Protein AF-M1XST7-F1 (afdb_monomer)

InterPro domains:
  IPR025517 Flavinylation-associated cytochrome domain [PF14358] (13-76)

Solvent-accessible surface area (backbone atoms only — not comparable to full-atom values): 5012 Å² total; per-residue (Å²): 135,61,70,66,58,56,52,52,50,50,51,51,53,49,50,51,52,37,52,55,23,46,52,46,27,52,54,27,44,48,41,46,63,69,74,44,33,87,91,54,70,88,87,57,61,59,97,88,39,48,54,64,64,43,49,50,50,24,52,54,25,42,52,53,28,54,57,43,48,56,54,50,51,64,75,40,45,69,58,64,71,45,43,68,70,59,76,78,104

Mean predicted aligned error: 5.92 Å

Radius of gyration: 18.81 Å; Cα contacts (8 Å, |Δi|>4): 56; chains: 1; bounding box: 38×28×58 Å

Organism: Natronomonas moolapensis (strain DSM 18674 / CECT 7526 / JCM 14361 / 8.8.11) (NCBI:txid268739)

Foldseek 3Di:
DCVVVVLVVVLVVLVVLLVVLVVQLVVLCCCDPPVNDPPDDPPDDDPNHHNVVSVVSNVVSVVSNVVSVVVNCVSCVVVVVCVVVVVVD

Secondary structure (DSSP, 8-state):
--HHHHHHHHHHHHHHHHHHHHHHHHHHHHIIIIIS-TT--TT-EETTEEHHHHHHHHHHHHHHHHHHHHHHHHHTHHHHHHHHHHHT-

Structure (mmCIF, N/CA/C/O backbone):
data_AF-M1XST7-F1
#
_entry.id   AF-M1XST7-F1
#
loop_
_atom_site.group_PDB
_atom_site.id
_atom_site.type_symbol
_atom_site.label_atom_id
_atom_site.label_alt_id
_atom_site.label_comp_id
_atom_site.label_asym_id
_atom_site.label_entity_id
_atom_site.label_seq_id
_atom_site.pdbx_PDB_ins_code
_atom_site.Cartn_x
_atom_site.Cartn_y
_atom_site.Cartn_z
_atom_site.occupancy
_atom_site.B_iso_or_equiv
_atom_site.auth_seq_id
_atom_site.auth_comp_id
_atom_site.auth_asym_id
_atom_site.auth_atom_id
_atom_site.pdbx_PDB_model_num
ATOM 1 N N . MET A 1 1 ? -6.375 -9.168 34.142 1.00 48.06 1 MET A N 1
ATOM 2 C CA . MET A 1 1 ? -5.687 -7.910 33.763 1.00 48.06 1 MET A CA 1
ATOM 3 C C . MET A 1 1 ? -4.801 -8.031 32.504 1.00 48.06 1 MET A C 1
ATOM 5 O O . MET A 1 1 ? -4.134 -7.055 32.200 1.00 48.06 1 MET A O 1
ATOM 9 N N . SER A 1 2 ? -4.807 -9.128 31.714 1.00 57.41 2 SER A N 1
ATOM 10 C CA . SER A 1 2 ? -3.962 -9.217 30.491 1.00 57.41 2 SER A CA 1
ATOM 11 C C . SER A 1 2 ? -4.598 -8.638 29.213 1.00 57.41 2 SER A C 1
ATOM 13 O O . SER A 1 2 ? -3.880 -8.182 28.330 1.00 57.41 2 SER A O 1
ATOM 15 N N . GLY A 1 3 ? -5.934 -8.557 29.132 1.00 61.50 3 GLY A N 1
ATOM 16 C CA . GLY A 1 3 ? -6.630 -8.226 27.878 1.00 61.50 3 GLY A CA 1
ATOM 17 C C . GLY A 1 3 ? -6.336 -6.844 27.269 1.00 61.50 3 GLY A C 1
ATOM 18 O O . GLY A 1 3 ? -6.423 -6.687 26.053 1.00 61.50 3 GLY A O 1
ATOM 19 N N . SER A 1 4 ? -5.955 -5.836 28.064 1.00 61.78 4 SER A N 1
ATOM 20 C CA . SER A 1 4 ? -5.622 -4.493 27.550 1.00 61.78 4 SER A CA 1
ATOM 21 C C . SER A 1 4 ? -4.206 -4.405 26.966 1.00 61.78 4 SER A C 1
ATOM 23 O O . SER A 1 4 ? -3.979 -3.669 25.999 1.00 61.78 4 SER A O 1
ATOM 25 N N . IL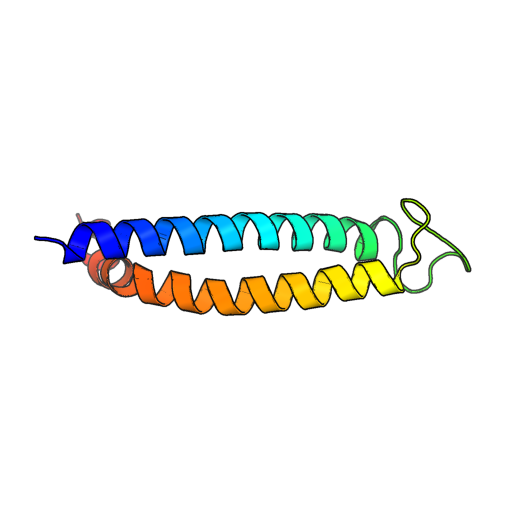E A 1 5 ? -3.262 -5.180 27.510 1.00 63.59 5 ILE A N 1
ATOM 26 C CA . ILE A 1 5 ? -1.879 -5.249 27.021 1.00 63.59 5 ILE A CA 1
ATOM 27 C C . ILE A 1 5 ? -1.855 -5.982 25.675 1.00 63.59 5 ILE A C 1
ATOM 29 O O . ILE A 1 5 ? -1.229 -5.503 24.729 1.00 63.59 5 ILE A O 1
ATOM 33 N N . ASP A 1 6 ? -2.611 -7.074 25.547 1.00 80.44 6 ASP A N 1
ATOM 34 C CA . ASP A 1 6 ? -2.681 -7.869 24.315 1.00 80.44 6 ASP A CA 1
ATOM 35 C C . ASP A 1 6 ? -3.286 -7.072 23.143 1.00 80.44 6 ASP A C 1
ATOM 37 O O . ASP A 1 6 ? -2.741 -7.075 22.035 1.00 80.44 6 ASP A O 1
ATOM 41 N N . ARG A 1 7 ? -4.346 -6.288 23.396 1.00 83.06 7 ARG A N 1
ATOM 42 C CA . ARG A 1 7 ? -4.957 -5.396 22.390 1.00 83.06 7 ARG A CA 1
ATOM 43 C C . ARG A 1 7 ? -3.994 -4.302 21.927 1.00 83.06 7 ARG A C 1
ATOM 45 O O . ARG A 1 7 ? -3.886 -4.043 20.732 1.00 83.06 7 ARG A O 1
ATOM 52 N N . SER A 1 8 ? -3.271 -3.686 22.861 1.00 85.06 8 SER A N 1
ATOM 53 C CA . SER A 1 8 ? -2.309 -2.617 22.555 1.00 85.06 8 SER A CA 1
ATOM 54 C C . SER A 1 8 ? -1.145 -3.125 21.699 1.00 85.06 8 SER A C 1
ATOM 56 O O . SER A 1 8 ? -0.736 -2.461 20.747 1.00 85.06 8 SER A O 1
ATOM 58 N N . ARG A 1 9 ? -0.654 -4.340 21.981 1.00 90.00 9 ARG A N 1
ATOM 59 C CA . ARG A 1 9 ? 0.380 -5.001 21.171 1.00 90.00 9 ARG A CA 1
ATOM 60 C C . ARG A 1 9 ? -0.128 -5.319 19.765 1.00 90.00 9 ARG A C 1
ATOM 62 O O . ARG A 1 9 ? 0.579 -5.040 18.803 1.00 90.00 9 ARG A O 1
ATOM 69 N N . MET A 1 10 ? -1.358 -5.825 19.635 1.00 89.38 10 MET A N 1
ATOM 70 C CA . MET A 1 10 ? -1.983 -6.077 18.331 1.00 89.38 10 MET A CA 1
ATOM 71 C C . MET A 1 10 ? -2.079 -4.799 17.487 1.00 89.38 10 MET A C 1
ATOM 73 O O . MET A 1 10 ? -1.671 -4.804 16.328 1.00 89.38 10 MET A O 1
ATOM 77 N N . CYS A 1 11 ? -2.537 -3.688 18.075 1.00 92.25 11 CYS A N 1
ATOM 78 C CA . CYS A 1 11 ? -2.573 -2.396 17.388 1.00 92.25 11 CYS A CA 1
ATOM 79 C C . CYS A 1 11 ? -1.180 -1.962 16.913 1.00 92.25 11 CYS A C 1
ATOM 81 O O . CYS A 1 11 ? -1.034 -1.518 15.777 1.00 92.25 11 CYS A O 1
ATOM 83 N N . ALA A 1 12 ? -0.146 -2.121 17.746 1.00 92.75 12 ALA A N 1
ATOM 84 C CA . ALA A 1 12 ? 1.222 -1.777 17.365 1.00 92.75 12 ALA A CA 1
ATOM 85 C C . ALA A 1 12 ? 1.718 -2.613 16.173 1.00 92.75 12 ALA A C 1
ATOM 87 O O . ALA A 1 12 ? 2.242 -2.048 15.215 1.00 92.75 12 ALA A O 1
ATOM 88 N N . TYR A 1 13 ? 1.504 -3.933 16.186 1.00 95.38 13 TYR A N 1
ATOM 89 C CA . TYR A 1 13 ? 1.889 -4.801 15.069 1.00 95.38 13 TYR A CA 1
ATOM 90 C C . TYR A 1 13 ? 1.150 -4.444 13.777 1.00 95.38 13 TYR A C 1
ATOM 92 O O . TYR A 1 13 ? 1.787 -4.288 12.736 1.00 95.38 13 TYR A O 1
ATOM 100 N N . VAL A 1 14 ? -0.172 -4.257 13.848 1.00 95.62 14 VAL A N 1
ATOM 101 C CA . VAL A 1 14 ? -0.990 -3.856 12.694 1.00 95.62 14 VAL A CA 1
ATOM 102 C C . VAL A 1 14 ? -0.508 -2.520 12.126 1.00 95.62 14 VAL A C 1
ATOM 104 O O . VAL A 1 14 ? -0.337 -2.401 10.915 1.00 95.62 14 VAL A O 1
ATOM 107 N N . ASN A 1 15 ? -0.207 -1.542 12.983 1.00 96.00 15 ASN A N 1
ATOM 108 C CA . ASN A 1 15 ? 0.267 -0.227 12.553 1.00 96.00 15 ASN A CA 1
ATOM 109 C C . ASN A 1 15 ? 1.661 -0.280 11.911 1.00 96.00 15 ASN A C 1
ATOM 111 O O . ASN A 1 15 ? 1.898 0.411 10.924 1.00 96.00 15 ASN A O 1
ATOM 115 N N . ILE A 1 16 ? 2.574 -1.108 12.426 1.00 97.44 16 ILE A N 1
ATOM 116 C CA . ILE A 1 16 ? 3.909 -1.282 11.833 1.00 97.44 16 ILE A CA 1
ATOM 117 C C . ILE A 1 16 ? 3.802 -1.917 10.442 1.00 97.44 16 ILE A C 1
ATOM 119 O O . ILE A 1 16 ? 4.421 -1.428 9.496 1.00 97.44 16 ILE A O 1
ATOM 123 N N . VAL A 1 17 ? 2.992 -2.971 10.288 1.00 97.44 17 VAL A N 1
ATOM 124 C CA . VAL A 1 17 ? 2.774 -3.615 8.981 1.00 97.44 17 VAL A CA 1
ATOM 125 C C . VAL A 1 17 ? 2.116 -2.647 7.996 1.00 97.44 17 VAL A C 1
ATOM 127 O O . VAL A 1 17 ? 2.530 -2.571 6.836 1.00 97.44 17 VAL A O 1
ATOM 130 N N . LEU A 1 18 ? 1.141 -1.855 8.453 1.00 97.88 18 LEU A N 1
ATOM 131 C CA . LEU A 1 18 ? 0.532 -0.797 7.646 1.00 97.88 18 LEU A CA 1
ATOM 132 C C . LEU A 1 18 ? 1.545 0.250 7.198 1.00 97.88 18 LEU A C 1
ATOM 134 O O . LEU A 1 18 ? 1.565 0.599 6.025 1.00 97.88 18 LEU A O 1
ATOM 138 N N . LEU A 1 19 ? 2.413 0.717 8.095 1.00 98.00 19 LEU A N 1
ATOM 139 C CA . LEU A 1 19 ? 3.428 1.708 7.754 1.00 98.00 19 LEU A CA 1
ATOM 140 C C . LEU A 1 19 ? 4.396 1.176 6.689 1.00 98.00 19 LEU A C 1
ATOM 142 O O . LEU A 1 19 ? 4.669 1.862 5.708 1.00 98.00 19 LEU A O 1
ATOM 146 N N . ILE A 1 20 ? 4.886 -0.054 6.848 1.00 98.38 20 ILE A N 1
ATOM 147 C CA . ILE A 1 20 ? 5.826 -0.661 5.895 1.00 98.38 20 ILE A CA 1
ATOM 148 C C . ILE A 1 20 ? 5.162 -0.866 4.528 1.00 98.38 20 ILE A C 1
ATOM 150 O O . ILE A 1 20 ? 5.729 -0.485 3.502 1.00 98.38 20 ILE A O 1
ATOM 154 N N . SER A 1 21 ? 3.955 -1.436 4.503 1.00 98.12 21 SER A N 1
ATOM 155 C CA . SER A 1 21 ? 3.217 -1.658 3.253 1.00 98.12 21 SER A CA 1
ATOM 156 C C . SER A 1 21 ? 2.844 -0.343 2.564 1.00 98.12 21 SER A C 1
ATOM 158 O O . SER A 1 21 ? 2.997 -0.236 1.348 1.00 98.12 21 SER A O 1
ATOM 160 N N . PHE A 1 22 ? 2.478 0.693 3.324 1.00 98.31 22 PHE A N 1
ATOM 161 C CA . PHE A 1 22 ? 2.257 2.044 2.810 1.00 98.31 22 PHE A CA 1
ATOM 162 C C . PHE A 1 22 ? 3.503 2.615 2.129 1.00 98.31 22 PHE A C 1
ATOM 164 O O . PHE A 1 22 ? 3.418 3.077 0.992 1.00 98.31 22 PHE A O 1
ATOM 171 N N . LEU A 1 23 ? 4.672 2.540 2.772 1.00 98.50 23 LEU A N 1
ATOM 172 C CA . LEU A 1 23 ? 5.922 3.020 2.175 1.00 98.50 23 LEU A CA 1
ATOM 173 C C . LEU A 1 23 ? 6.257 2.270 0.878 1.00 98.50 23 LEU A C 1
ATOM 175 O O . LEU A 1 23 ? 6.639 2.901 -0.109 1.00 98.50 23 LEU A O 1
ATOM 179 N N . ALA A 1 24 ? 6.060 0.949 0.844 1.00 98.31 24 ALA A N 1
ATOM 180 C CA . ALA A 1 24 ? 6.262 0.148 -0.362 1.00 98.31 24 ALA A CA 1
ATOM 181 C C . ALA A 1 24 ? 5.289 0.539 -1.491 1.00 98.31 24 ALA A C 1
ATOM 183 O O . ALA A 1 24 ? 5.704 0.682 -2.644 1.00 98.31 24 ALA A O 1
ATOM 184 N N . VAL A 1 25 ? 4.010 0.776 -1.174 1.00 98.62 25 VAL A N 1
ATOM 185 C CA . VAL A 1 25 ? 2.998 1.246 -2.135 1.00 98.62 25 VAL A CA 1
ATOM 186 C C . VAL A 1 25 ? 3.347 2.631 -2.665 1.00 98.62 25 VAL A C 1
ATOM 188 O O . VAL A 1 25 ? 3.307 2.830 -3.876 1.00 98.62 25 VAL A O 1
ATOM 191 N N . VAL A 1 26 ? 3.723 3.580 -1.807 1.00 98.50 26 VAL A N 1
ATOM 192 C CA . VAL A 1 26 ? 4.089 4.944 -2.222 1.00 98.50 26 VAL A CA 1
ATOM 193 C C . VAL A 1 26 ? 5.325 4.922 -3.115 1.00 98.50 26 VAL A C 1
ATOM 195 O O . VAL A 1 26 ? 5.292 5.476 -4.213 1.00 98.50 26 VAL A O 1
ATOM 198 N N . ALA A 1 27 ? 6.391 4.237 -2.695 1.00 98.06 27 ALA A N 1
ATOM 199 C CA . ALA A 1 27 ? 7.618 4.142 -3.479 1.00 98.06 27 ALA A CA 1
ATOM 200 C C . ALA A 1 27 ? 7.357 3.504 -4.852 1.00 98.06 27 ALA A C 1
ATOM 202 O O . ALA A 1 27 ? 7.725 4.068 -5.882 1.00 98.06 27 ALA A O 1
ATOM 203 N N . SER A 1 28 ? 6.658 2.367 -4.886 1.00 98.12 28 SER A N 1
ATOM 204 C CA . SER A 1 28 ? 6.315 1.699 -6.145 1.00 98.12 28 SER A CA 1
ATOM 205 C C . SER A 1 28 ? 5.357 2.523 -7.012 1.00 98.12 28 SER A C 1
ATOM 207 O O . SER A 1 28 ? 5.528 2.531 -8.226 1.00 98.12 28 SER A O 1
ATOM 209 N N . SER A 1 29 ? 4.426 3.286 -6.421 1.00 97.44 29 SER A N 1
ATOM 210 C CA . SER A 1 29 ? 3.550 4.222 -7.149 1.00 97.44 29 SER A CA 1
ATOM 211 C C . SER A 1 29 ? 4.362 5.275 -7.891 1.00 97.44 29 SER A C 1
ATOM 213 O O . SER A 1 29 ? 4.154 5.491 -9.083 1.00 97.44 29 SER A O 1
ATOM 215 N N . VAL A 1 30 ? 5.317 5.906 -7.203 1.00 97.81 30 VAL A N 1
ATOM 216 C CA . VAL A 1 30 ? 6.207 6.895 -7.821 1.00 97.81 30 VAL A CA 1
ATOM 217 C C . VAL A 1 30 ? 6.966 6.253 -8.979 1.00 97.81 30 VAL A C 1
ATOM 219 O O . VAL A 1 30 ? 7.028 6.822 -10.068 1.00 97.81 30 VAL A O 1
ATOM 222 N N . VAL A 1 31 ? 7.475 5.032 -8.801 1.00 97.12 31 VAL A N 1
ATOM 223 C CA . VAL A 1 31 ? 8.199 4.349 -9.875 1.00 97.12 31 VAL A CA 1
ATOM 224 C C . VAL A 1 31 ? 7.302 4.051 -11.077 1.00 97.12 31 VAL A C 1
ATOM 226 O O . VAL A 1 31 ? 7.678 4.395 -12.192 1.00 97.12 31 VAL A O 1
ATOM 229 N N . ILE A 1 32 ? 6.126 3.446 -10.902 1.00 96.75 32 ILE A N 1
ATOM 230 C CA . ILE A 1 32 ? 5.295 3.003 -12.039 1.00 96.75 32 ILE A CA 1
ATOM 231 C C . ILE A 1 32 ? 4.553 4.140 -12.753 1.00 96.75 32 ILE A C 1
ATOM 233 O O . ILE A 1 32 ? 4.170 3.963 -13.910 1.00 96.75 32 ILE A O 1
ATOM 237 N N . TRP A 1 33 ? 4.315 5.269 -12.076 1.00 95.69 33 TRP A N 1
ATOM 238 C CA . TRP A 1 33 ? 3.544 6.389 -12.627 1.00 95.69 33 TRP A CA 1
ATOM 239 C C . TRP A 1 33 ? 4.408 7.574 -13.048 1.00 95.69 33 TRP A C 1
ATOM 241 O O . TRP A 1 33 ? 4.053 8.256 -14.004 1.00 95.69 33 TRP A O 1
ATOM 251 N N . VAL A 1 34 ? 5.536 7.812 -12.372 1.00 94.88 34 VAL A N 1
ATOM 252 C CA . VAL A 1 34 ? 6.414 8.957 -12.658 1.00 94.88 34 VAL A CA 1
ATOM 253 C C . VAL A 1 34 ? 7.668 8.517 -13.408 1.00 94.88 34 VAL A C 1
ATOM 255 O O . VAL A 1 34 ? 8.011 9.112 -14.424 1.00 94.88 34 VAL A O 1
ATOM 258 N N . VAL A 1 35 ? 8.353 7.470 -12.935 1.00 94.88 35 VAL A N 1
ATOM 259 C CA . VAL A 1 35 ? 9.665 7.073 -13.484 1.00 94.88 35 VAL A CA 1
ATOM 260 C C . VAL A 1 35 ? 9.537 6.160 -14.706 1.00 94.88 35 VAL A C 1
ATOM 262 O O . VAL A 1 35 ? 10.254 6.325 -15.689 1.00 94.88 35 VAL A O 1
ATOM 265 N N . LEU A 1 36 ? 8.627 5.187 -14.650 1.00 95.25 36 LEU A N 1
ATOM 266 C CA . LEU A 1 36 ? 8.393 4.164 -15.672 1.00 95.25 36 LEU A CA 1
ATOM 267 C C . LEU A 1 36 ? 6.910 4.135 -16.095 1.00 95.25 36 LEU A C 1
ATOM 269 O O . LEU A 1 36 ? 6.249 3.100 -15.928 1.00 95.25 36 LEU A O 1
ATOM 273 N N . PRO A 1 37 ? 6.367 5.248 -16.632 1.00 93.19 37 PRO A N 1
ATOM 274 C CA . PRO A 1 37 ? 4.972 5.318 -17.045 1.00 93.19 37 PRO A CA 1
ATOM 275 C C . PRO A 1 37 ? 4.656 4.300 -18.149 1.00 93.19 37 PRO A C 1
ATOM 277 O O . PRO A 1 37 ? 5.509 3.914 -18.957 1.00 93.19 37 PRO A O 1
ATOM 280 N N . ALA A 1 38 ? 3.400 3.854 -18.189 1.00 89.12 38 ALA A N 1
ATOM 281 C CA . ALA A 1 38 ? 2.924 2.968 -19.246 1.00 89.12 38 ALA A CA 1
ATOM 282 C C . ALA A 1 38 ? 3.076 3.640 -20.625 1.00 89.12 38 ALA A C 1
ATOM 284 O O . ALA A 1 38 ? 2.788 4.824 -20.775 1.00 89.12 38 ALA A O 1
ATOM 285 N N . GLY A 1 39 ? 3.546 2.888 -21.625 1.00 85.12 39 GLY A N 1
ATOM 286 C CA . GLY A 1 39 ? 3.825 3.426 -22.964 1.00 85.12 39 GLY A CA 1
ATOM 287 C C . GLY A 1 39 ? 5.134 4.221 -23.086 1.00 85.12 39 GLY A C 1
ATOM 288 O O . GLY A 1 39 ? 5.392 4.786 -24.144 1.00 85.12 39 GLY A O 1
ATOM 289 N N . GLY A 1 40 ? 5.964 4.262 -22.035 1.00 79.88 40 GLY A N 1
ATOM 290 C CA . GLY A 1 40 ? 7.288 4.886 -22.070 1.00 79.88 40 GLY A CA 1
ATOM 291 C C . GLY A 1 40 ? 8.314 4.160 -22.955 1.00 79.88 40 GLY A C 1
ATOM 292 O O . GLY A 1 40 ? 8.025 3.147 -23.596 1.00 79.88 40 GLY A O 1
ATOM 293 N N . LEU A 1 41 ? 9.544 4.688 -22.966 1.00 81.19 41 LEU A N 1
ATOM 294 C CA . LEU A 1 41 ? 10.675 4.167 -23.744 1.00 81.19 41 LEU A CA 1
ATOM 295 C C . LEU A 1 41 ? 10.868 2.654 -23.560 1.0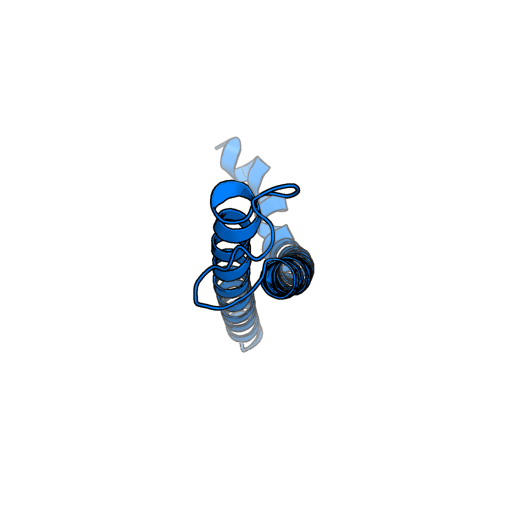0 81.19 41 LEU A C 1
ATOM 297 O O . LEU A 1 41 ? 10.944 2.135 -22.442 1.00 81.19 41 LEU A O 1
ATOM 301 N N . HIS A 1 42 ? 10.985 1.948 -24.684 1.00 80.12 42 HIS A N 1
ATOM 302 C CA . HIS A 1 42 ? 11.178 0.505 -24.693 1.00 80.12 42 HIS A CA 1
ATOM 303 C C . HIS A 1 42 ? 12.502 0.143 -24.005 1.00 80.12 42 HIS A C 1
ATOM 305 O O . HIS A 1 42 ? 13.558 0.657 -24.362 1.00 80.12 42 HIS A O 1
ATOM 311 N N . GLY A 1 43 ? 12.442 -0.736 -23.003 1.00 84.81 43 GLY A N 1
ATOM 312 C CA . GLY A 1 43 ? 13.619 -1.138 -22.227 1.00 84.81 43 GLY A CA 1
ATOM 313 C C . GLY A 1 43 ? 13.992 -0.211 -21.066 1.00 84.81 43 GLY A C 1
ATOM 314 O O . GLY A 1 43 ? 15.010 -0.461 -20.429 1.00 84.81 43 GLY A O 1
ATOM 315 N N . ALA A 1 44 ? 13.183 0.805 -20.742 1.00 91.94 44 ALA A N 1
ATOM 316 C CA . ALA A 1 44 ? 13.416 1.638 -19.565 1.00 91.94 44 ALA A CA 1
ATOM 317 C C . ALA A 1 44 ? 13.425 0.810 -18.263 1.00 91.94 44 ALA A C 1
ATOM 319 O O . ALA A 1 44 ? 12.599 -0.086 -18.048 1.00 91.94 44 ALA A O 1
ATOM 320 N N . THR A 1 45 ? 14.367 1.136 -17.379 1.00 95.50 45 THR A N 1
ATOM 321 C CA . THR A 1 45 ? 14.549 0.485 -16.076 1.00 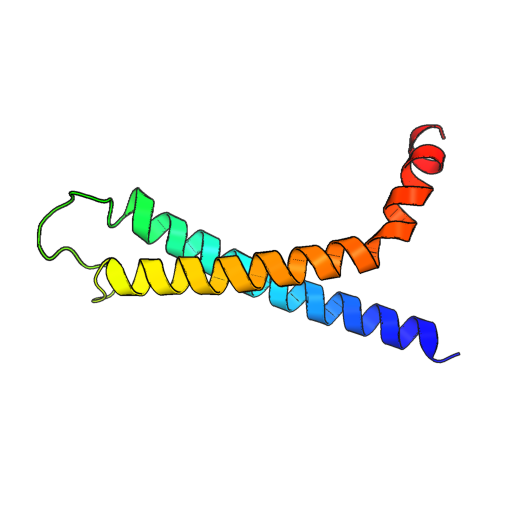95.50 45 THR A CA 1
ATOM 322 C C . THR A 1 45 ? 14.774 1.518 -14.987 1.00 95.50 45 THR A C 1
ATOM 324 O O . THR A 1 45 ? 15.397 2.548 -15.233 1.00 95.50 45 THR A O 1
ATOM 327 N N . PHE A 1 46 ? 14.358 1.196 -13.766 1.00 94.88 46 PHE A N 1
ATOM 328 C CA . PHE A 1 46 ? 14.691 1.946 -12.561 1.00 94.88 46 PHE A CA 1
ATOM 329 C C . PHE A 1 46 ? 15.343 0.997 -11.560 1.00 94.88 46 PHE A C 1
ATOM 331 O O . PHE A 1 46 ? 14.811 -0.083 -11.302 1.00 94.88 46 PHE A O 1
ATOM 338 N N . LEU A 1 47 ? 16.520 1.375 -11.052 1.00 95.25 47 LEU A N 1
ATOM 339 C CA . LEU A 1 47 ? 17.388 0.507 -10.241 1.00 95.25 47 LEU A CA 1
ATOM 340 C C . LEU A 1 47 ? 17.701 -0.842 -10.922 1.00 95.25 47 LEU A C 1
ATOM 342 O O . LEU A 1 47 ? 17.745 -1.881 -10.276 1.00 95.25 47 LEU A O 1
ATOM 346 N N . GLY A 1 48 ? 17.863 -0.838 -12.251 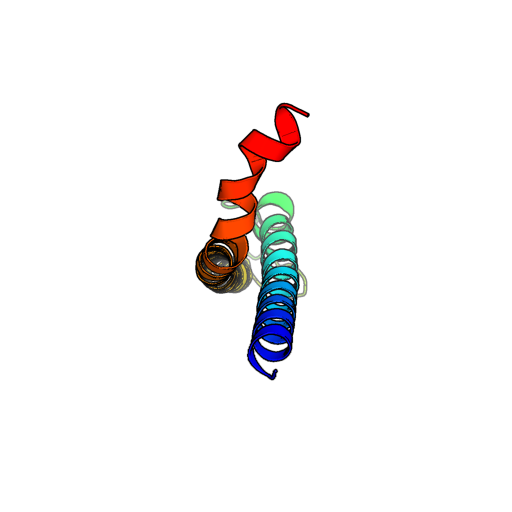1.00 95.38 48 GLY A N 1
ATOM 347 C CA . GLY A 1 48 ? 18.098 -2.053 -13.046 1.00 95.38 48 GLY A CA 1
ATOM 348 C C . GLY A 1 48 ? 16.870 -2.959 -13.216 1.00 95.38 48 GLY A C 1
ATOM 349 O O . GLY A 1 48 ? 16.955 -3.990 -13.878 1.00 95.38 48 GLY A O 1
ATOM 350 N N . ILE A 1 49 ? 15.715 -2.572 -12.667 1.00 95.75 49 ILE A N 1
ATOM 351 C CA . ILE A 1 49 ? 14.480 -3.356 -12.688 1.00 95.75 49 ILE A CA 1
ATOM 352 C C . ILE A 1 49 ? 13.484 -2.729 -13.673 1.00 95.75 49 ILE A C 1
ATOM 354 O O . ILE A 1 49 ? 13.292 -1.510 -13.715 1.00 95.75 49 I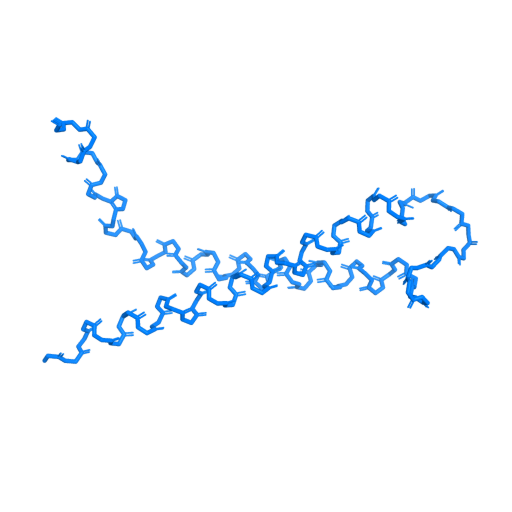LE A O 1
ATOM 358 N N .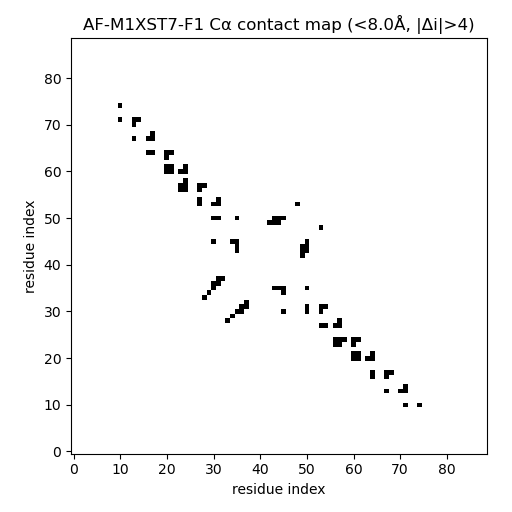 ARG A 1 50 ? 12.841 -3.570 -14.492 1.00 94.69 50 ARG A N 1
ATOM 359 C CA . ARG A 1 50 ? 11.790 -3.162 -15.445 1.00 94.69 50 ARG A CA 1
ATOM 360 C C . ARG A 1 50 ? 10.472 -2.850 -14.726 1.00 94.69 50 ARG A C 1
ATOM 362 O O . ARG A 1 50 ? 10.267 -3.237 -13.583 1.00 94.69 50 ARG A O 1
ATOM 369 N N . ARG A 1 51 ? 9.525 -2.219 -15.425 1.00 94.25 51 ARG A N 1
ATOM 370 C CA . ARG A 1 51 ? 8.210 -1.837 -14.867 1.00 94.25 51 ARG A CA 1
ATOM 371 C C . ARG A 1 51 ? 7.410 -3.005 -14.257 1.00 94.25 51 ARG A C 1
ATOM 373 O O . ARG A 1 51 ? 6.690 -2.790 -13.288 1.00 94.25 51 ARG A O 1
ATOM 380 N N . GLY A 1 52 ? 7.514 -4.212 -14.823 1.00 95.25 52 GLY A N 1
ATOM 381 C CA . GLY A 1 52 ? 6.752 -5.396 -14.387 1.00 95.25 52 GLY A CA 1
ATOM 382 C C . GLY A 1 52 ? 6.917 -5.691 -12.891 1.00 95.25 52 GLY A C 1
ATOM 383 O O . GLY A 1 52 ? 5.961 -5.490 -12.151 1.00 95.25 52 GLY A O 1
ATOM 384 N N . PRO A 1 53 ? 8.133 -6.015 -12.416 1.00 96.88 53 PRO A N 1
ATOM 385 C CA . PRO A 1 53 ? 8.366 -6.265 -10.993 1.00 96.88 53 PRO A CA 1
ATOM 386 C C . PRO A 1 53 ? 7.975 -5.104 -10.065 1.00 96.88 53 PRO A C 1
ATOM 388 O O . PRO A 1 53 ? 7.473 -5.335 -8.970 1.00 96.88 53 PRO A O 1
ATOM 391 N N . TRP A 1 54 ? 8.138 -3.846 -10.495 1.00 97.50 54 TRP A N 1
ATOM 392 C CA . TRP A 1 54 ? 7.645 -2.690 -9.729 1.00 97.50 54 TRP A CA 1
ATOM 393 C C . TRP A 1 54 ? 6.118 -2.682 -9.592 1.00 97.50 54 TRP A C 1
ATOM 395 O O . TRP A 1 54 ? 5.593 -2.291 -8.551 1.00 97.50 54 TRP A O 1
ATOM 405 N N . THR A 1 55 ? 5.409 -3.143 -10.623 1.00 97.44 55 THR A N 1
ATOM 406 C CA . THR A 1 55 ? 3.951 -3.316 -10.599 1.00 97.44 55 THR A CA 1
ATOM 407 C C . THR A 1 55 ? 3.554 -4.456 -9.664 1.00 97.44 55 THR A C 1
ATOM 409 O O . THR A 1 55 ? 2.607 -4.298 -8.899 1.00 97.44 55 THR A O 1
ATOM 412 N N . ASP A 1 56 ? 4.300 -5.561 -9.656 1.00 98.25 56 ASP A N 1
ATOM 413 C CA . ASP A 1 56 ? 4.041 -6.687 -8.750 1.00 98.25 56 ASP A CA 1
ATOM 414 C C . ASP A 1 56 ? 4.225 -6.273 -7.285 1.00 98.25 56 ASP A C 1
ATOM 416 O O . ASP A 1 56 ? 3.349 -6.518 -6.454 1.00 98.25 56 ASP A O 1
ATOM 420 N N . VAL A 1 57 ? 5.316 -5.559 -6.972 1.00 98.19 57 VAL A N 1
ATOM 421 C CA . VAL A 1 57 ? 5.552 -4.988 -5.634 1.00 98.19 57 VAL A CA 1
ATOM 422 C C . VAL A 1 57 ? 4.411 -4.059 -5.233 1.00 98.19 57 VAL A C 1
ATOM 424 O O . VAL A 1 57 ? 3.934 -4.142 -4.100 1.00 98.19 57 VAL A O 1
ATOM 427 N N . HIS A 1 58 ? 3.950 -3.204 -6.148 1.00 98.38 58 HIS A N 1
ATOM 428 C CA . HIS A 1 58 ? 2.836 -2.295 -5.898 1.00 98.38 58 HIS A CA 1
ATOM 429 C C . HIS A 1 58 ? 1.540 -3.050 -5.572 1.00 98.38 58 HIS A C 1
ATOM 431 O O . HIS A 1 58 ? 0.894 -2.756 -4.567 1.00 98.38 58 HIS A O 1
ATOM 437 N N . LEU A 1 59 ? 1.184 -4.050 -6.383 1.00 98.50 59 LEU A N 1
ATOM 438 C CA . LEU A 1 59 ? -0.043 -4.832 -6.221 1.00 98.50 59 LEU A CA 1
ATOM 439 C C . LEU A 1 59 ? -0.034 -5.660 -4.936 1.00 98.50 59 LEU A C 1
ATOM 441 O O . LEU A 1 59 ? -0.992 -5.601 -4.166 1.00 98.50 59 LEU A O 1
ATOM 445 N N . VAL A 1 60 ? 1.047 -6.398 -4.673 1.00 98.50 60 VAL A N 1
ATOM 446 C CA . VAL A 1 60 ? 1.164 -7.237 -3.472 1.00 98.50 60 VAL A CA 1
ATOM 447 C C . VAL A 1 60 ? 1.168 -6.372 -2.214 1.00 98.50 60 VAL A C 1
ATOM 449 O O . VAL A 1 60 ? 0.417 -6.645 -1.277 1.00 98.50 60 VAL A O 1
ATOM 452 N N . SER A 1 61 ? 1.957 -5.293 -2.197 1.00 98.12 61 SER A N 1
ATOM 453 C CA . SER A 1 61 ? 2.013 -4.390 -1.040 1.00 98.12 61 SER A CA 1
ATOM 454 C C . SER A 1 61 ? 0.675 -3.685 -0.815 1.00 98.12 61 SER A C 1
ATOM 456 O O . SER A 1 61 ? 0.241 -3.553 0.327 1.00 98.12 61 SER A O 1
ATOM 458 N N . GLY A 1 62 ? -0.015 -3.292 -1.892 1.00 98.50 62 GLY A N 1
ATOM 459 C CA . GLY A 1 62 ? -1.353 -2.706 -1.841 1.00 98.50 62 GLY A CA 1
ATOM 460 C C . GLY A 1 62 ? -2.400 -3.672 -1.292 1.00 98.50 62 GLY A C 1
ATOM 461 O O . GLY A 1 62 ? -3.202 -3.283 -0.446 1.00 98.50 62 GLY A O 1
ATOM 462 N N . ALA A 1 63 ? -2.360 -4.941 -1.703 1.00 98.50 63 ALA A N 1
ATOM 463 C CA . ALA A 1 63 ? -3.253 -5.977 -1.190 1.00 98.50 63 ALA A CA 1
ATOM 464 C C . ALA A 1 63 ? -3.024 -6.245 0.308 1.00 98.50 63 ALA A C 1
ATOM 466 O O . ALA A 1 63 ? -3.986 -6.300 1.077 1.00 98.50 63 ALA A O 1
ATOM 467 N N . VAL A 1 64 ? -1.760 -6.350 0.739 1.00 98.25 64 VAL A N 1
ATOM 468 C CA . VAL A 1 64 ? -1.404 -6.487 2.163 1.00 98.25 64 VAL A CA 1
ATOM 469 C C . VAL A 1 64 ? -1.882 -5.272 2.955 1.00 98.25 64 VAL A C 1
ATOM 471 O O . VAL A 1 64 ? -2.533 -5.435 3.987 1.00 98.25 64 VAL A O 1
ATOM 474 N N . MET A 1 65 ? -1.623 -4.060 2.458 1.00 98.31 65 MET A N 1
ATOM 475 C CA . MET A 1 65 ? -2.074 -2.827 3.100 1.00 98.31 65 MET A CA 1
ATOM 476 C C . MET A 1 65 ? -3.600 -2.807 3.239 1.00 98.31 65 MET A C 1
ATOM 478 O O . MET A 1 65 ? -4.105 -2.563 4.330 1.00 98.31 65 MET A O 1
ATOM 482 N N . ALA A 1 66 ? -4.342 -3.126 2.175 1.00 98.25 66 ALA A N 1
ATOM 483 C CA . ALA A 1 66 ? -5.803 -3.155 2.194 1.00 98.25 66 ALA A CA 1
ATOM 484 C C . ALA A 1 66 ? -6.351 -4.144 3.236 1.00 98.25 66 ALA A C 1
ATOM 486 O O . ALA A 1 66 ? -7.233 -3.787 4.018 1.00 98.25 66 ALA A O 1
ATOM 487 N N . ALA A 1 67 ? -5.793 -5.357 3.307 1.00 97.75 67 ALA A N 1
ATOM 488 C CA . ALA A 1 67 ? -6.191 -6.352 4.301 1.00 97.75 67 ALA A CA 1
ATOM 489 C C . ALA A 1 67 ? -5.952 -5.857 5.740 1.00 97.75 67 ALA A C 1
ATOM 491 O O . ALA A 1 67 ? -6.833 -5.962 6.595 1.00 97.75 67 ALA A O 1
ATOM 492 N N . PHE A 1 68 ? -4.788 -5.260 6.009 1.00 97.31 68 PHE A N 1
ATOM 493 C CA . PHE A 1 68 ? -4.467 -4.732 7.335 1.00 97.31 68 PHE A CA 1
ATOM 494 C C . PHE A 1 68 ? -5.241 -3.454 7.680 1.00 97.31 68 PHE A C 1
ATOM 496 O O . PHE A 1 68 ? -5.521 -3.235 8.855 1.00 97.31 68 PHE A O 1
ATOM 503 N N . VAL A 1 69 ? -5.654 -2.645 6.697 1.00 97.50 69 VAL A N 1
ATOM 504 C CA . VAL A 1 69 ? -6.542 -1.492 6.927 1.00 97.50 69 VAL A CA 1
ATOM 505 C C . VAL A 1 69 ? -7.882 -1.972 7.473 1.00 97.50 69 VAL A C 1
ATOM 507 O O . VAL A 1 69 ? -8.377 -1.396 8.437 1.00 97.50 69 VAL A O 1
ATOM 510 N N . VAL A 1 70 ? -8.446 -3.056 6.930 1.00 96.69 70 VAL A N 1
ATOM 511 C CA . VAL A 1 70 ? -9.692 -3.633 7.461 1.00 96.69 70 VAL A CA 1
ATOM 512 C C . VAL A 1 70 ? -9.519 -4.027 8.931 1.00 96.69 70 VAL A C 1
ATOM 514 O O . VAL A 1 70 ? -10.345 -3.660 9.763 1.00 96.69 70 VAL A O 1
ATOM 517 N N . VAL A 1 71 ? -8.422 -4.709 9.277 1.00 94.81 71 VAL A N 1
ATOM 518 C CA . VAL A 1 71 ? -8.120 -5.087 10.671 1.00 94.81 71 VAL A CA 1
ATOM 519 C C . VAL A 1 71 ? -7.898 -3.857 11.559 1.00 94.81 71 VAL A C 1
ATOM 521 O O . VAL A 1 71 ? -8.385 -3.798 12.684 1.00 94.81 71 VAL A O 1
ATOM 524 N N . HIS A 1 72 ? -7.196 -2.840 11.068 1.00 94.12 72 HIS A N 1
ATOM 525 C CA . HIS A 1 72 ? -6.979 -1.597 11.803 1.00 94.12 72 HIS A CA 1
ATOM 526 C C . HIS A 1 72 ? -8.306 -0.896 12.114 1.00 94.12 72 HIS A C 1
ATOM 528 O O . HIS A 1 72 ? -8.567 -0.533 13.259 1.00 94.12 72 HIS A O 1
ATOM 534 N N . LEU A 1 73 ? -9.188 -0.771 11.123 1.00 93.75 73 LEU A N 1
ATOM 535 C CA . LEU A 1 73 ? -10.495 -0.152 11.312 1.00 93.75 73 LEU A CA 1
ATOM 536 C C . LEU A 1 73 ? -11.356 -0.938 12.308 1.00 93.75 73 LEU A C 1
ATOM 538 O O . LEU A 1 73 ? -11.980 -0.313 13.164 1.00 93.75 73 LEU A O 1
ATOM 542 N N . THR A 1 74 ? -11.346 -2.280 12.268 1.00 91.62 74 THR A N 1
ATOM 543 C CA . THR A 1 74 ? -12.085 -3.101 13.247 1.00 91.62 74 THR A CA 1
ATOM 544 C C . THR A 1 74 ? -11.550 -2.933 14.672 1.00 91.62 74 THR A C 1
ATOM 546 O O . THR A 1 74 ? -12.334 -2.852 15.619 1.00 91.62 74 THR A O 1
ATOM 549 N N . LEU A 1 75 ? -10.232 -2.784 14.843 1.00 90.69 75 LEU A N 1
ATOM 550 C CA . LEU A 1 75 ? -9.621 -2.481 16.142 1.00 90.69 75 LEU A CA 1
ATOM 551 C C . LEU A 1 75 ? -9.990 -1.082 16.663 1.00 90.69 75 LEU A C 1
ATOM 553 O O . LEU A 1 75 ? -10.022 -0.874 17.880 1.00 90.69 75 LEU A O 1
ATOM 557 N N . HIS A 1 76 ? -10.308 -0.138 15.778 1.00 88.56 76 HIS A N 1
ATOM 558 C CA . HIS A 1 76 ? -10.649 1.244 16.123 1.00 88.56 76 HIS A CA 1
ATOM 559 C C . HIS A 1 76 ? -12.161 1.553 16.131 1.00 88.56 76 HIS A C 1
ATOM 561 O O . HIS A 1 76 ? -12.539 2.700 16.357 1.00 88.56 76 HIS A O 1
ATOM 567 N N . VAL A 1 77 ? -13.055 0.568 15.971 1.00 87.56 77 VAL A N 1
ATOM 568 C CA . VAL A 1 77 ? -14.518 0.811 15.931 1.00 87.56 77 VAL A CA 1
ATOM 569 C C . VAL A 1 77 ? -15.041 1.525 17.180 1.00 87.56 77 VAL A C 1
ATOM 571 O O . VAL A 1 77 ? -15.888 2.409 17.069 1.00 87.56 77 VAL A O 1
ATOM 574 N N . ASP A 1 78 ? -14.529 1.195 18.366 1.00 85.19 78 ASP A N 1
ATOM 575 C CA . ASP A 1 78 ? -14.978 1.825 19.616 1.00 85.19 78 ASP A CA 1
ATOM 576 C C . ASP A 1 78 ? -14.628 3.317 19.672 1.00 85.19 78 ASP A C 1
ATOM 578 O O . ASP A 1 78 ? -15.410 4.118 20.179 1.00 85.19 78 ASP A O 1
ATOM 582 N N . TYR A 1 79 ? -13.500 3.705 19.068 1.00 84.19 79 TYR A N 1
ATOM 583 C CA . TYR A 1 79 ? -13.148 5.111 18.884 1.00 84.19 79 TYR A CA 1
ATOM 584 C C . TYR A 1 79 ? -14.160 5.810 17.967 1.00 84.19 79 TYR A C 1
ATOM 586 O O . TYR A 1 79 ? -14.693 6.854 18.337 1.00 84.19 79 TYR A O 1
ATOM 594 N N . PHE A 1 80 ? -14.505 5.208 16.822 1.00 84.81 80 PHE A N 1
ATOM 595 C CA . PHE A 1 80 ? -15.494 5.781 15.901 1.00 84.81 80 PHE A CA 1
ATOM 596 C C . PHE A 1 80 ? -16.885 5.922 16.533 1.00 84.81 80 PHE A C 1
ATOM 598 O O . PHE A 1 80 ? -17.565 6.917 16.300 1.00 84.81 80 PHE A O 1
ATOM 605 N N . ARG A 1 81 ? -17.295 4.970 17.380 1.00 86.00 81 ARG A N 1
ATOM 606 C CA . ARG A 1 81 ? -18.552 5.057 18.144 1.00 86.00 81 ARG A CA 1
ATOM 607 C C . ARG A 1 81 ? -18.549 6.197 19.164 1.00 86.00 81 ARG A C 1
ATOM 609 O O . ARG A 1 81 ? -19.604 6.759 19.436 1.00 86.00 81 ARG A O 1
ATOM 616 N N . ALA A 1 82 ? -17.387 6.539 19.719 1.00 86.50 82 ALA A N 1
ATOM 617 C CA . ALA A 1 82 ? -17.237 7.621 20.689 1.00 86.50 82 ALA A CA 1
ATOM 618 C C . ALA A 1 82 ? -17.102 9.018 20.047 1.00 86.50 82 ALA A C 1
ATOM 620 O O . ALA A 1 82 ? -17.307 10.017 20.736 1.00 86.50 82 ALA A O 1
ATOM 621 N N . LEU A 1 83 ? -16.801 9.113 18.743 1.00 83.00 83 LEU A N 1
ATOM 622 C CA . LEU A 1 83 ? -16.597 10.390 18.042 1.00 83.00 83 LEU A CA 1
ATOM 623 C C . LEU A 1 83 ? -17.742 11.407 18.208 1.00 83.00 83 LEU A C 1
ATOM 625 O O . LEU A 1 83 ? -17.432 12.559 18.511 1.00 83.00 83 LEU A O 1
ATOM 629 N N . PRO A 1 84 ? -19.039 11.048 18.083 1.00 82.06 84 PRO A N 1
ATOM 630 C CA . PRO A 1 84 ? -20.124 12.022 18.237 1.00 82.06 84 PRO A CA 1
ATOM 631 C C . PRO A 1 84 ? -20.142 12.684 19.622 1.00 82.06 84 PRO A C 1
ATOM 633 O O . PRO A 1 84 ? -20.421 13.872 19.741 1.00 82.06 84 PRO A O 1
ATOM 636 N N . ALA A 1 85 ? -19.786 11.940 20.673 1.00 81.25 85 ALA A N 1
ATOM 637 C CA . ALA A 1 85 ? -19.727 12.468 22.035 1.00 81.25 85 ALA A CA 1
ATOM 638 C C . ALA A 1 85 ? -18.521 13.398 22.270 1.00 81.25 85 ALA A C 1
ATOM 640 O O . ALA A 1 85 ? -18.567 14.235 23.168 1.00 81.25 85 ALA A O 1
ATOM 641 N N . ILE A 1 86 ? -17.450 13.249 21.482 1.00 79.94 86 ILE A N 1
ATOM 642 C CA . ILE A 1 86 ? -16.248 14.096 21.539 1.00 79.94 86 ILE A CA 1
ATOM 643 C C . ILE A 1 86 ? -16.451 15.382 20.731 1.00 79.94 86 ILE A C 1
ATOM 645 O O . ILE A 1 86 ? -16.035 16.443 21.172 1.00 79.94 86 ILE A O 1
ATOM 649 N N . VAL A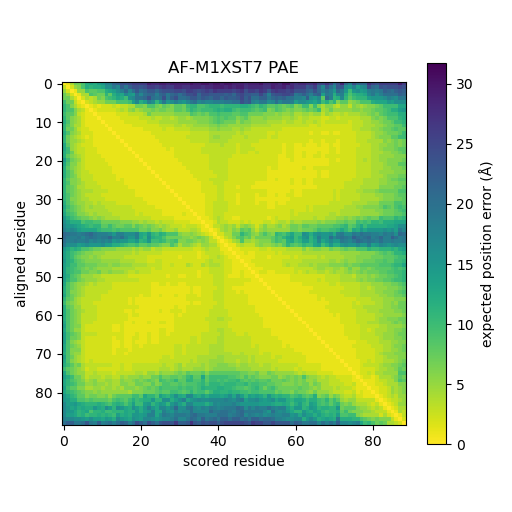 1 87 ? -17.091 15.294 19.561 1.00 82.06 87 VAL A N 1
ATOM 650 C CA . VAL A 1 87 ? -17.280 16.432 18.642 1.00 82.06 87 VAL A CA 1
ATOM 651 C C . VAL A 1 87 ? -18.322 17.437 19.147 1.00 82.06 87 VAL A C 1
ATOM 653 O O . VAL A 1 87 ? -18.228 18.618 18.832 1.00 82.06 87 VAL A O 1
ATOM 656 N N . HIS A 1 88 ? -19.313 16.992 19.923 1.00 70.50 88 HIS A N 1
ATOM 657 C CA . HIS A 1 88 ? -20.354 17.858 20.497 1.00 70.50 88 HIS A CA 1
ATOM 658 C C . HIS A 1 88 ? -20.040 18.358 21.920 1.00 70.50 88 HIS A C 1
ATOM 660 O O . HIS A 1 88 ? -20.937 18.857 22.602 1.00 70.50 88 HIS A O 1
ATOM 666 N N . ARG A 1 89 ? -18.793 18.205 22.371 1.00 53.41 89 ARG A N 1
ATOM 667 C CA . ARG A 1 89 ? -18.274 18.768 23.623 1.00 53.41 89 ARG A CA 1
ATOM 668 C C 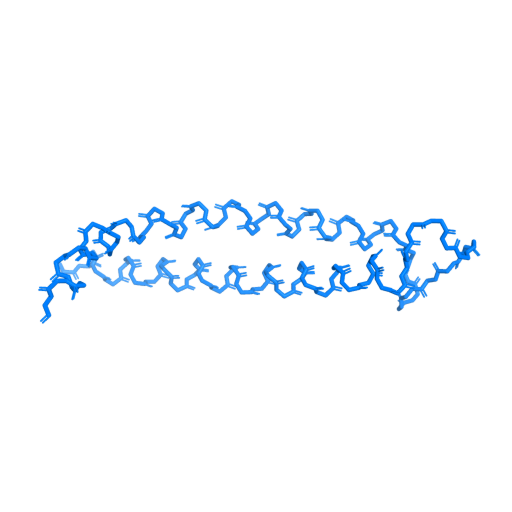. ARG A 1 89 ? -17.461 20.021 23.342 1.00 53.41 89 ARG A C 1
ATOM 670 O O . ARG A 1 89 ? -17.531 20.930 24.195 1.00 53.41 89 ARG A O 1
#

Sequence (89 aa):
MSGSIDRSRMCAYVNIVLLISFLAVVASSVVIWVVLPAGGLHGATFLGIRRGPWTDVHLVSGAVMAAFVVVHLTLHVDYFRALPAIVHR

Nearest PDB structures (foldseek):
  9bru-assembly1_f  TM=5.391E-01  e=3.905E+00  Mus musculus

pLDDT: m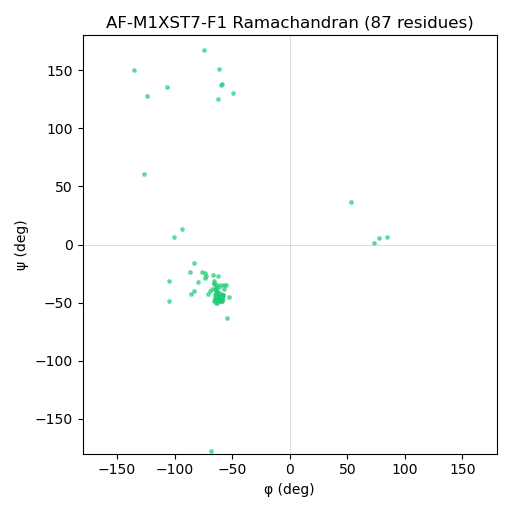ean 90.42, std 10.87, range [48.06, 98.62]